Protein AF-A0A318CXA2-F1 (afdb_monomer)

Solvent-accessible surface area (backbone atoms only — not comparable to full-atom values): 4660 Å² total; per-residue (Å²): 131,51,72,41,50,45,75,49,72,50,76,48,73,41,87,89,79,54,34,31,42,40,34,42,32,37,62,83,71,82,50,66,50,76,45,80,37,68,44,68,68,60,48,52,51,52,52,51,46,67,72,72,45,70,56,40,32,37,28,73,71,79,75,41,83,45,72,64,73,80,81,89,76,88,81,132

Radius of gyration: 13.92 Å; Cα contacts (8 Å, |Δi|>4): 127; chains: 1; bounding box: 27×26×46 Å

Foldseek 3Di:
DDKFWFPDKDKDADPVQQKMWIWTQTPVNPGIDIDIGNDPVVRVVVVVCRVPFPGWMADPVVRDIDGDDDPPDDDD

Structure (mmCIF, N/CA/C/O backbone):
data_AF-A0A318CXA2-F1
#
_entry.id   AF-A0A318CXA2-F1
#
loop_
_atom_site.group_PDB
_atom_site.id
_atom_site.type_symbol
_atom_site.label_atom_id
_atom_site.label_alt_id
_atom_site.label_comp_id
_atom_site.label_asym_id
_atom_site.label_entity_id
_atom_site.label_seq_id
_atom_site.pdbx_PDB_ins_code
_atom_site.Cartn_x
_atom_site.Cartn_y
_atom_site.Cartn_z
_atom_site.occupancy
_atom_site.B_iso_or_equiv
_atom_site.auth_seq_id
_atom_site.auth_comp_id
_atom_site.auth_asym_id
_atom_site.auth_atom_id
_atom_site.pdbx_PDB_model_num
ATOM 1 N N . MET A 1 1 ? -1.615 19.324 9.769 1.00 64.94 1 MET A N 1
ATOM 2 C CA . MET A 1 1 ? -1.592 17.874 9.493 1.00 64.94 1 MET A CA 1
ATOM 3 C C . MET A 1 1 ? -3.008 17.445 9.155 1.00 64.94 1 MET A C 1
ATOM 5 O O . MET A 1 1 ? -3.925 17.845 9.866 1.00 64.94 1 MET A O 1
ATOM 9 N N . ALA A 1 2 ? -3.206 16.712 8.063 1.00 84.00 2 ALA A N 1
ATOM 10 C CA . ALA A 1 2 ? -4.528 16.253 7.641 1.00 84.00 2 ALA A CA 1
ATOM 11 C C . ALA A 1 2 ? -4.529 14.721 7.580 1.00 84.00 2 ALA A C 1
ATOM 13 O O . ALA A 1 2 ? -4.162 14.128 6.568 1.00 84.00 2 ALA A O 1
ATOM 14 N N . ILE A 1 3 ? -4.931 14.103 8.695 1.00 88.75 3 ILE A N 1
ATOM 15 C CA . ILE A 1 3 ? -4.984 12.648 8.881 1.00 88.75 3 ILE A CA 1
ATOM 16 C C . ILE A 1 3 ? -6.344 12.121 8.422 1.00 88.75 3 ILE A C 1
ATOM 18 O O . ILE A 1 3 ? -7.378 12.729 8.718 1.00 88.75 3 ILE A O 1
ATOM 22 N N . ARG A 1 4 ? -6.356 11.000 7.699 1.00 89.88 4 ARG A N 1
ATOM 23 C CA . ARG A 1 4 ? -7.570 10.310 7.246 1.00 89.88 4 ARG A CA 1
ATOM 24 C C . ARG A 1 4 ? -7.517 8.831 7.589 1.00 89.88 4 ARG A C 1
ATOM 26 O O . ARG A 1 4 ? -6.464 8.212 7.493 1.00 89.88 4 ARG A O 1
ATOM 33 N N . TYR A 1 5 ? -8.656 8.270 7.978 1.00 92.06 5 TYR A N 1
ATOM 34 C CA . TYR A 1 5 ? -8.789 6.828 8.148 1.00 92.06 5 TYR A CA 1
ATOM 35 C C . TYR A 1 5 ? -8.787 6.127 6.792 1.00 92.06 5 TYR A C 1
ATOM 37 O O . TYR A 1 5 ? -9.355 6.635 5.821 1.00 92.06 5 TYR A O 1
ATOM 45 N N . VAL A 1 6 ? -8.157 4.956 6.758 1.00 92.06 6 VAL A N 1
ATOM 46 C CA . VAL A 1 6 ? -8.131 4.064 5.599 1.00 92.06 6 VAL A CA 1
ATOM 47 C C . VAL A 1 6 ? -9.013 2.859 5.908 1.00 92.06 6 VAL A C 1
ATOM 49 O O . VAL A 1 6 ? -8.747 2.130 6.866 1.00 92.06 6 VAL A O 1
ATOM 52 N N . ASP A 1 7 ? -10.062 2.652 5.118 1.00 92.56 7 ASP A N 1
ATOM 53 C CA . ASP A 1 7 ? -11.008 1.535 5.270 1.00 92.56 7 ASP A CA 1
ATOM 54 C C . ASP A 1 7 ? -10.690 0.351 4.343 1.00 92.56 7 ASP A C 1
ATOM 56 O O . ASP A 1 7 ? -11.086 -0.783 4.612 1.00 92.56 7 ASP A O 1
ATOM 60 N N . GLY A 1 8 ? -9.899 0.587 3.297 1.00 92.69 8 GLY A N 1
ATOM 61 C CA . GLY A 1 8 ? -9.452 -0.435 2.365 1.00 92.69 8 GLY A CA 1
ATOM 62 C C . GLY A 1 8 ? -8.218 -0.015 1.578 1.00 92.69 8 GLY A C 1
ATOM 63 O O . GLY A 1 8 ? -7.825 1.151 1.556 1.00 92.69 8 GLY A O 1
ATOM 64 N N . TYR A 1 9 ? -7.594 -0.983 0.918 1.00 95.19 9 TYR A N 1
ATOM 65 C CA . TYR A 1 9 ? -6.483 -0.732 0.011 1.00 95.19 9 TYR A CA 1
ATOM 66 C C . TYR A 1 9 ? -6.499 -1.727 -1.150 1.00 95.19 9 TYR A C 1
ATOM 68 O O . TYR A 1 9 ? -7.033 -2.832 -1.032 1.00 95.19 9 TYR A O 1
ATOM 76 N N . TRP A 1 10 ? -5.888 -1.333 -2.262 1.00 95.81 10 TRP A N 1
ATOM 77 C CA . TRP A 1 10 ? -5.562 -2.213 -3.379 1.00 95.81 10 TRP A CA 1
ATOM 78 C C . TRP A 1 10 ? -4.066 -2.130 -3.647 1.00 95.81 10 TRP A C 1
ATOM 80 O O . TRP A 1 10 ? -3.469 -1.064 -3.520 1.00 95.81 10 TRP A O 1
ATOM 90 N N . ALA A 1 11 ? -3.455 -3.248 -4.014 1.00 96.44 11 ALA A N 1
ATOM 91 C CA . ALA A 1 11 ? -2.033 -3.309 -4.294 1.00 96.44 11 ALA A CA 1
ATOM 92 C C . ALA A 1 11 ? -1.766 -4.191 -5.508 1.00 96.44 11 ALA A C 1
ATOM 94 O O . ALA A 1 11 ? -2.357 -5.261 -5.653 1.00 96.44 11 ALA A O 1
ATOM 95 N N . GLN A 1 12 ? -0.854 -3.745 -6.361 1.00 97.25 12 GLN A N 1
ATOM 96 C CA . GLN A 1 12 ? -0.435 -4.456 -7.560 1.00 97.25 12 GLN A CA 1
ATOM 97 C C . GLN A 1 12 ? 1.084 -4.410 -7.662 1.00 97.25 12 GLN A C 1
ATOM 99 O O . GLN A 1 12 ? 1.668 -3.351 -7.471 1.00 97.25 12 GLN A O 1
ATOM 104 N N . TRP A 1 13 ? 1.707 -5.533 -8.009 1.00 97.75 13 TRP A N 1
ATOM 105 C CA . TRP A 1 13 ? 3.124 -5.597 -8.355 1.00 97.75 13 TRP A CA 1
ATOM 106 C C . TRP A 1 13 ? 3.281 -5.924 -9.842 1.00 97.75 13 TRP A C 1
ATOM 108 O O . TRP A 1 13 ? 2.663 -6.869 -10.336 1.00 97.75 13 TRP A O 1
ATOM 118 N N . ASP A 1 14 ? 4.092 -5.147 -10.555 1.00 97.31 14 ASP A N 1
ATOM 119 C CA . ASP A 1 14 ? 4.481 -5.408 -11.937 1.00 97.31 14 ASP A CA 1
ATOM 120 C C . ASP A 1 14 ? 5.733 -6.294 -11.955 1.00 97.31 14 ASP A C 1
ATOM 122 O O . ASP A 1 14 ? 6.834 -5.879 -11.586 1.00 97.31 14 ASP A O 1
ATOM 126 N N . LEU A 1 15 ? 5.557 -7.540 -12.395 1.00 94.88 15 LEU A N 1
ATOM 127 C CA . LEU A 1 15 ? 6.632 -8.530 -12.458 1.00 94.88 15 LEU A CA 1
ATOM 128 C C . LEU A 1 15 ? 7.675 -8.231 -13.540 1.00 94.88 15 LEU A C 1
ATOM 130 O O . LEU A 1 15 ? 8.808 -8.681 -13.402 1.00 94.88 15 LEU A O 1
ATOM 134 N N . ASN A 1 16 ? 7.306 -7.503 -14.594 1.00 97.44 16 ASN A N 1
ATOM 135 C CA . ASN A 1 16 ? 8.196 -7.217 -15.718 1.00 97.44 16 ASN A CA 1
ATOM 136 C C . ASN A 1 16 ? 9.050 -5.979 -15.446 1.00 97.44 16 ASN A C 1
ATOM 138 O O . ASN A 1 16 ? 10.223 -5.942 -15.802 1.00 97.44 16 ASN A O 1
ATOM 142 N N . ASN A 1 17 ? 8.446 -4.961 -14.830 1.00 96.88 17 ASN A N 1
ATOM 143 C CA . ASN A 1 17 ? 9.090 -3.668 -14.607 1.00 96.88 17 ASN A CA 1
ATOM 144 C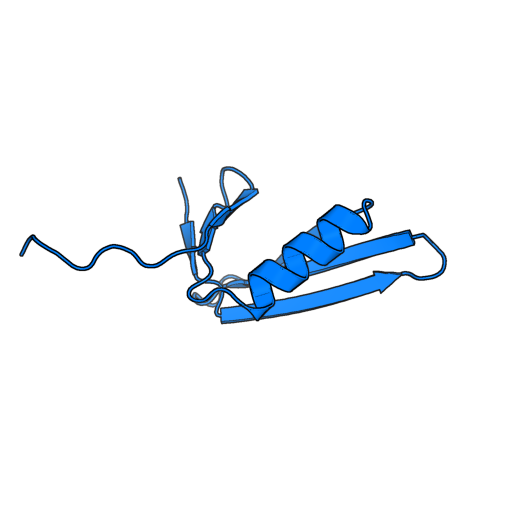 C . ASN A 1 17 ? 9.590 -3.467 -13.169 1.00 96.88 17 ASN A C 1
ATOM 146 O O . ASN A 1 17 ? 10.233 -2.459 -12.888 1.00 96.88 17 ASN A O 1
ATOM 150 N N . HIS A 1 18 ? 9.308 -4.418 -12.274 1.00 95.94 18 HIS A N 1
ATOM 151 C CA . HIS A 1 18 ? 9.773 -4.442 -10.887 1.00 95.94 18 HIS A CA 1
ATOM 152 C C . HIS A 1 18 ? 9.381 -3.208 -10.059 1.00 95.94 18 HIS A C 1
ATOM 154 O O . HIS A 1 18 ? 10.176 -2.707 -9.269 1.00 95.94 18 HIS A O 1
ATOM 160 N N . PHE A 1 19 ? 8.138 -2.750 -10.204 1.00 97.75 19 PHE A N 1
ATOM 161 C CA . PHE A 1 19 ? 7.550 -1.731 -9.335 1.00 97.75 19 PHE A CA 1
ATOM 162 C C . PHE A 1 19 ? 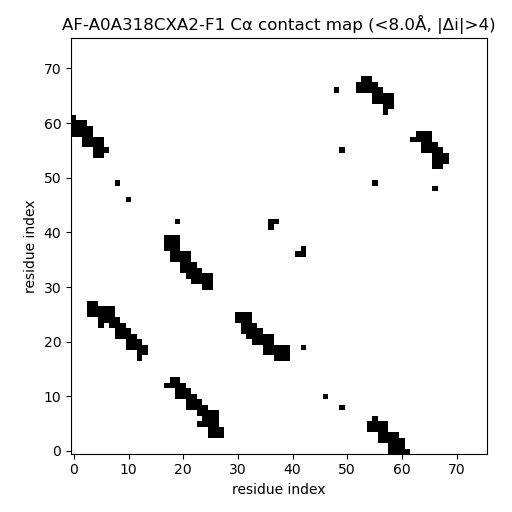6.142 -2.136 -8.900 1.00 97.75 19 PHE A C 1
ATOM 164 O O . PHE A 1 19 ? 5.479 -2.949 -9.545 1.00 97.75 19 PHE A O 1
ATOM 171 N N . GLY A 1 20 ? 5.658 -1.529 -7.824 1.00 97.81 20 GLY A N 1
ATOM 172 C CA . GLY A 1 20 ? 4.304 -1.703 -7.326 1.00 97.81 20 GLY A CA 1
ATOM 173 C C . GLY A 1 20 ? 3.477 -0.428 -7.400 1.00 97.81 20 GLY A C 1
ATOM 174 O O . GLY A 1 20 ? 4.005 0.682 -7.378 1.00 97.81 20 GLY A O 1
ATOM 175 N N . TYR A 1 21 ? 2.162 -0.595 -7.443 1.00 97.56 21 TYR A N 1
ATOM 176 C CA . TYR A 1 21 ? 1.199 0.463 -7.188 1.00 97.56 21 TYR A CA 1
ATOM 177 C C . TYR A 1 21 ? 0.383 0.125 -5.946 1.00 97.56 21 TYR A C 1
ATOM 179 O O . TYR A 1 21 ? -0.082 -1.005 -5.778 1.00 97.56 21 TYR A O 1
ATOM 187 N N . LEU A 1 22 ? 0.201 1.125 -5.092 1.00 96.69 22 LEU A N 1
ATOM 188 C CA . LEU A 1 22 ? -0.642 1.072 -3.909 1.00 96.69 22 LEU A CA 1
ATOM 189 C C . LEU A 1 22 ? -1.755 2.104 -4.043 1.00 96.69 22 LEU A C 1
ATOM 191 O O . LEU A 1 22 ? -1.479 3.262 -4.346 1.00 96.69 22 LEU A O 1
ATOM 195 N N . TRP A 1 23 ? -2.985 1.691 -3.756 1.00 95.88 23 TRP A N 1
ATOM 196 C CA . TRP A 1 23 ? -4.137 2.567 -3.603 1.00 95.88 23 TRP A CA 1
ATOM 197 C C . TRP A 1 23 ? -4.672 2.460 -2.181 1.00 95.88 23 TRP A C 1
ATOM 199 O O . TRP A 1 23 ? -4.993 1.361 -1.733 1.00 95.88 23 TRP A O 1
ATOM 209 N N . LEU A 1 24 ? -4.795 3.586 -1.483 1.00 94.88 24 LEU A N 1
ATOM 210 C CA . LEU A 1 24 ? -5.411 3.674 -0.159 1.00 94.88 24 LEU A CA 1
ATOM 211 C C . LEU A 1 24 ? -6.780 4.335 -0.279 1.00 94.88 24 LEU A C 1
ATOM 213 O O . LEU A 1 24 ? -6.863 5.495 -0.684 1.00 94.88 24 LEU A O 1
ATOM 217 N N . ASN A 1 25 ? -7.840 3.618 0.083 1.00 93.50 25 ASN A N 1
ATOM 218 C CA . ASN A 1 25 ? -9.198 4.149 0.074 1.00 93.50 25 ASN A CA 1
ATOM 219 C C . ASN A 1 25 ? -9.455 4.915 1.367 1.00 93.50 25 ASN A C 1
ATOM 221 O O . ASN A 1 25 ? -9.151 4.440 2.464 1.00 93.50 25 ASN A O 1
ATOM 225 N N . ARG A 1 26 ? -9.985 6.128 1.231 1.00 90.00 26 ARG A N 1
ATOM 226 C CA . ARG A 1 26 ? -10.342 6.945 2.383 1.00 90.00 26 ARG A CA 1
ATOM 227 C C . ARG A 1 26 ? -11.709 6.537 2.908 1.00 90.00 26 ARG A C 1
ATOM 229 O O . ARG A 1 26 ? -12.682 6.539 2.159 1.00 90.00 26 ARG A O 1
ATOM 236 N N . ALA A 1 27 ? -11.797 6.361 4.222 1.00 88.25 27 ALA A N 1
ATOM 237 C CA . ALA A 1 27 ? -13.052 6.052 4.902 1.00 88.25 27 ALA A CA 1
ATOM 238 C C . ALA A 1 27 ? -14.097 7.184 4.818 1.00 88.25 27 ALA A C 1
ATOM 240 O O . ALA A 1 27 ? -15.283 6.952 5.020 1.00 88.25 27 ALA A O 1
ATOM 241 N N . ASP A 1 28 ? -13.672 8.421 4.532 1.00 86.62 28 ASP A N 1
ATOM 242 C CA . ASP A 1 28 ? -14.562 9.583 4.392 1.00 86.62 28 ASP A CA 1
ATOM 243 C C . ASP A 1 28 ? -15.173 9.727 2.986 1.00 86.62 28 ASP A C 1
ATOM 245 O O . ASP A 1 28 ? -15.797 10.744 2.687 1.00 86.62 28 ASP A O 1
ATOM 249 N N . GLY A 1 29 ? -14.971 8.742 2.101 1.00 79.56 29 GLY A N 1
ATOM 250 C CA . GLY A 1 29 ? -15.467 8.772 0.724 1.00 79.56 29 GLY A CA 1
ATOM 251 C C . GLY A 1 29 ? -14.728 9.756 -0.190 1.00 79.56 29 GLY A C 1
ATOM 252 O O . GLY A 1 29 ? -15.112 9.929 -1.345 1.00 79.56 29 GLY A O 1
ATOM 253 N N . GLY A 1 30 ? -13.647 10.38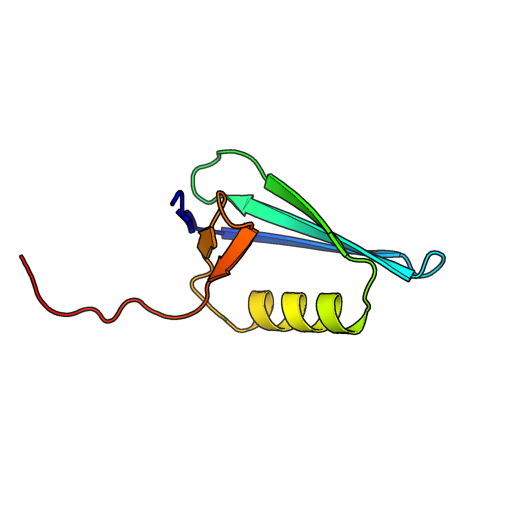9 0.281 1.00 80.38 30 GLY A N 1
ATOM 254 C CA . GLY A 1 30 ? -12.893 11.411 -0.451 1.00 80.38 30 GLY A CA 1
ATOM 255 C C . GLY A 1 30 ? -11.953 10.894 -1.549 1.00 80.38 30 GLY A C 1
ATOM 256 O O . GLY A 1 30 ? -10.961 11.565 -1.844 1.00 80.38 30 GLY A O 1
ATOM 257 N N . GLY A 1 31 ? -12.215 9.711 -2.114 1.00 83.50 31 GLY A N 1
ATOM 258 C CA . GLY A 1 31 ? -11.392 9.067 -3.145 1.00 83.50 31 GLY A CA 1
ATOM 259 C C . GLY A 1 31 ? -10.256 8.193 -2.600 1.00 83.50 31 GLY A C 1
ATOM 260 O O . GLY A 1 31 ? -10.268 7.785 -1.436 1.00 83.50 31 GLY A O 1
ATOM 261 N N . ASN A 1 32 ? -9.278 7.893 -3.462 1.00 87.12 32 ASN A N 1
ATOM 262 C CA . ASN A 1 32 ? -8.114 7.076 -3.127 1.00 87.12 32 ASN A CA 1
ATOM 263 C C . ASN A 1 32 ? -6.789 7.836 -3.295 1.00 87.12 32 ASN A C 1
ATOM 265 O O . ASN A 1 32 ? -6.680 8.775 -4.083 1.00 87.12 32 ASN A O 1
ATOM 269 N N . TYR A 1 33 ? -5.780 7.428 -2.526 1.00 90.75 33 TYR A N 1
ATOM 270 C CA . TYR A 1 33 ? -4.396 7.858 -2.715 1.00 90.75 33 TYR A CA 1
ATOM 271 C C . TYR A 1 33 ? -3.648 6.788 -3.482 1.00 90.75 33 TYR A C 1
ATOM 273 O O . TYR A 1 33 ? -3.594 5.656 -3.015 1.00 90.75 33 TYR A O 1
ATOM 281 N N . GLN A 1 34 ? -3.068 7.148 -4.624 1.00 93.62 34 GLN A N 1
ATOM 282 C CA . GLN A 1 34 ? -2.238 6.251 -5.417 1.00 93.62 34 GLN A CA 1
ATOM 283 C C . GLN A 1 34 ? -0.762 6.597 -5.240 1.00 93.62 34 GLN A C 1
ATOM 285 O O . GLN A 1 34 ? -0.386 7.762 -5.361 1.00 93.62 34 GLN A O 1
ATOM 290 N N . GLN A 1 35 ? 0.069 5.580 -5.027 1.00 94.44 35 GLN A N 1
ATOM 291 C CA . GLN A 1 35 ? 1.520 5.719 -4.994 1.00 94.44 35 GLN A CA 1
ATOM 292 C C . GLN A 1 35 ? 2.191 4.608 -5.798 1.00 94.44 35 GLN A C 1
ATOM 294 O O . GLN A 1 35 ? 1.800 3.443 -5.701 1.00 94.44 35 GLN A O 1
ATOM 299 N N . ARG A 1 36 ? 3.211 4.973 -6.581 1.00 96.50 36 ARG A N 1
ATOM 300 C CA . ARG A 1 36 ? 4.143 4.020 -7.196 1.00 96.50 36 ARG A CA 1
ATOM 301 C C . ARG A 1 36 ? 5.309 3.775 -6.239 1.00 96.50 36 ARG A C 1
ATOM 303 O O . ARG A 1 36 ? 5.841 4.728 -5.679 1.00 96.50 36 ARG A O 1
ATOM 310 N N . ILE A 1 37 ? 5.690 2.516 -6.061 1.00 97.44 37 ILE A N 1
ATOM 311 C CA . ILE A 1 37 ? 6.768 2.086 -5.167 1.00 97.44 37 ILE A CA 1
ATOM 312 C C . ILE A 1 37 ? 7.735 1.234 -5.987 1.00 97.44 37 ILE A C 1
ATOM 314 O O . ILE A 1 37 ? 7.393 0.131 -6.405 1.00 97.44 37 ILE A O 1
ATOM 318 N N . ASP A 1 38 ? 8.936 1.747 -6.234 1.00 97.62 38 ASP A N 1
ATOM 319 C CA . ASP A 1 38 ? 9.941 1.074 -7.069 1.00 97.62 38 ASP A CA 1
ATOM 320 C C . ASP A 1 38 ? 10.844 0.115 -6.272 1.00 97.62 38 ASP A C 1
ATOM 322 O O . ASP A 1 38 ? 11.638 -0.623 -6.848 1.00 97.62 38 ASP A O 1
ATOM 326 N N . ASN A 1 39 ? 10.734 0.107 -4.941 1.00 96.94 39 ASN A N 1
ATOM 327 C CA . ASN A 1 39 ? 11.509 -0.773 -4.077 1.00 96.94 39 ASN A CA 1
ATOM 328 C C . AS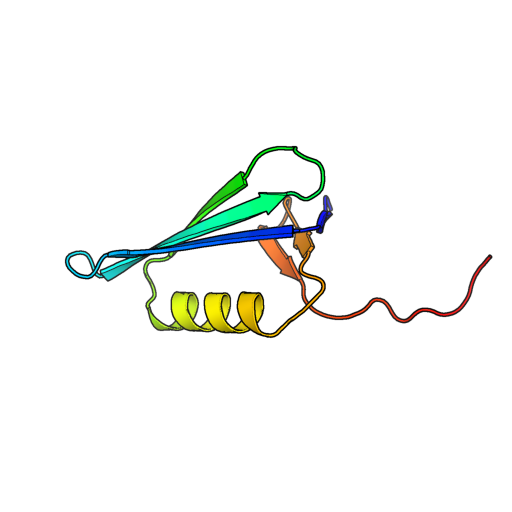N A 1 39 ? 10.667 -1.993 -3.633 1.00 96.94 39 ASN A C 1
ATOM 330 O O . ASN A 1 39 ? 9.669 -1.819 -2.928 1.00 96.94 39 ASN A O 1
ATOM 334 N N . PRO A 1 40 ? 11.055 -3.236 -3.988 1.00 95.94 40 PRO A N 1
ATOM 335 C CA . PRO A 1 40 ? 10.296 -4.435 -3.620 1.00 95.94 40 PRO A CA 1
ATOM 336 C C . PRO A 1 40 ? 10.179 -4.663 -2.107 1.00 95.94 40 PRO A C 1
ATOM 338 O O . PRO A 1 40 ? 9.136 -5.106 -1.625 1.00 95.94 40 PRO A O 1
ATOM 341 N N . GLN A 1 41 ? 11.240 -4.375 -1.348 1.00 96.75 41 GLN A N 1
ATOM 342 C CA . GLN A 1 41 ? 11.258 -4.550 0.106 1.00 96.75 41 GLN A CA 1
ATOM 343 C C . GLN A 1 41 ? 10.351 -3.528 0.793 1.00 96.75 41 GLN A C 1
ATOM 345 O O . GLN A 1 41 ? 9.598 -3.888 1.698 1.00 96.75 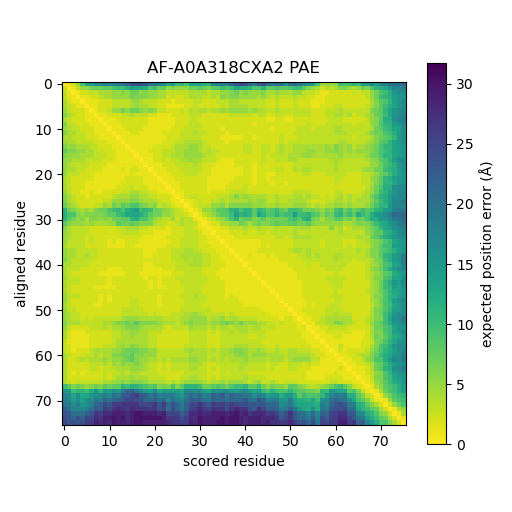41 GLN A O 1
ATOM 350 N N . GLU A 1 42 ? 10.380 -2.277 0.335 1.00 96.25 42 GLU A N 1
ATOM 351 C CA . GLU A 1 42 ? 9.470 -1.228 0.799 1.00 96.25 42 GLU A CA 1
ATOM 352 C C . GLU A 1 42 ? 8.018 -1.609 0.498 1.00 96.25 42 GLU A C 1
ATOM 354 O O . GLU A 1 42 ? 7.174 -1.571 1.392 1.00 96.25 42 GLU A O 1
ATOM 359 N N . PHE A 1 43 ? 7.741 -2.069 -0.727 1.00 96.69 43 PHE A N 1
ATOM 360 C CA . PHE A 1 43 ? 6.409 -2.517 -1.119 1.00 96.69 43 PHE A CA 1
ATOM 361 C C . PHE A 1 43 ? 5.913 -3.651 -0.215 1.00 96.69 43 PHE A C 1
ATOM 363 O O . PHE A 1 43 ? 4.835 -3.536 0.363 1.00 96.69 43 PHE A O 1
ATOM 370 N N . SER A 1 44 ? 6.711 -4.708 -0.023 1.00 96.94 44 SER A N 1
ATOM 371 C CA . SER A 1 44 ? 6.354 -5.819 0.872 1.00 96.94 44 SER A CA 1
ATOM 372 C C . SER A 1 44 ? 6.092 -5.342 2.301 1.00 96.94 44 SER A C 1
ATOM 374 O O . SER A 1 44 ? 5.079 -5.712 2.888 1.00 96.94 44 SER A O 1
ATOM 376 N N . THR A 1 45 ? 6.956 -4.471 2.831 1.00 95.88 45 THR A N 1
ATOM 377 C CA . THR A 1 45 ? 6.815 -3.909 4.183 1.00 95.88 45 THR A CA 1
ATOM 378 C C . THR A 1 45 ? 5.493 -3.159 4.331 1.00 95.88 45 THR A C 1
ATOM 380 O O . THR A 1 45 ? 4.767 -3.364 5.302 1.00 95.88 45 THR A O 1
ATOM 383 N N . ILE A 1 46 ? 5.138 -2.323 3.352 1.00 94.94 46 ILE A N 1
ATOM 384 C CA . ILE A 1 46 ? 3.879 -1.572 3.380 1.00 94.94 46 ILE A CA 1
ATOM 385 C C . ILE A 1 46 ? 2.677 -2.522 3.327 1.00 94.94 46 ILE A C 1
ATOM 387 O O . ILE A 1 46 ? 1.718 -2.335 4.075 1.00 94.94 46 ILE A O 1
ATOM 391 N N . ILE A 1 47 ? 2.716 -3.561 2.491 1.00 95.62 47 ILE A N 1
ATOM 392 C CA . ILE A 1 47 ? 1.631 -4.549 2.422 1.00 95.62 47 ILE A CA 1
ATOM 393 C C . ILE A 1 47 ? 1.472 -5.306 3.740 1.00 95.62 47 ILE A C 1
ATOM 395 O O . ILE A 1 47 ? 0.340 -5.493 4.193 1.00 95.62 47 ILE A O 1
ATOM 399 N N . ASP A 1 48 ? 2.571 -5.692 4.383 1.00 95.75 48 ASP A N 1
ATOM 400 C CA . ASP A 1 48 ? 2.520 -6.359 5.681 1.00 95.75 48 ASP A CA 1
ATOM 401 C C . ASP A 1 48 ? 1.931 -5.445 6.762 1.00 95.75 48 ASP A C 1
ATOM 403 O O . ASP A 1 48 ? 1.068 -5.889 7.525 1.00 95.75 48 ASP A O 1
ATOM 407 N N . LEU A 1 49 ? 2.289 -4.157 6.775 1.00 93.50 49 LEU A N 1
ATOM 408 C CA . LEU A 1 49 ? 1.664 -3.172 7.664 1.00 93.50 49 LEU A CA 1
ATOM 409 C C . LEU A 1 49 ? 0.150 -3.084 7.427 1.00 93.50 49 LEU A C 1
ATOM 411 O O . LEU A 1 49 ? -0.635 -3.205 8.364 1.00 93.50 49 LEU A O 1
ATOM 415 N N . LEU A 1 50 ? -0.287 -2.934 6.174 1.00 93.38 50 LEU A N 1
ATOM 416 C CA . LEU A 1 50 ? -1.708 -2.767 5.837 1.00 93.38 50 LEU A CA 1
ATOM 417 C C . LEU A 1 50 ? -2.564 -4.014 6.122 1.00 93.38 50 LEU A C 1
ATOM 419 O O . LEU A 1 50 ? -3.781 -3.892 6.340 1.00 93.38 50 LEU A O 1
ATOM 423 N N . ARG A 1 51 ? -1.952 -5.205 6.092 1.00 93.75 51 ARG A N 1
ATOM 424 C CA . ARG A 1 51 ? -2.597 -6.488 6.416 1.00 93.75 51 ARG A CA 1
ATOM 425 C C . ARG A 1 51 ? -2.740 -6.713 7.913 1.00 93.75 51 ARG A C 1
ATOM 427 O O . ARG A 1 51 ? -3.790 -7.193 8.330 1.00 93.75 51 ARG A O 1
ATOM 434 N N . ASN A 1 5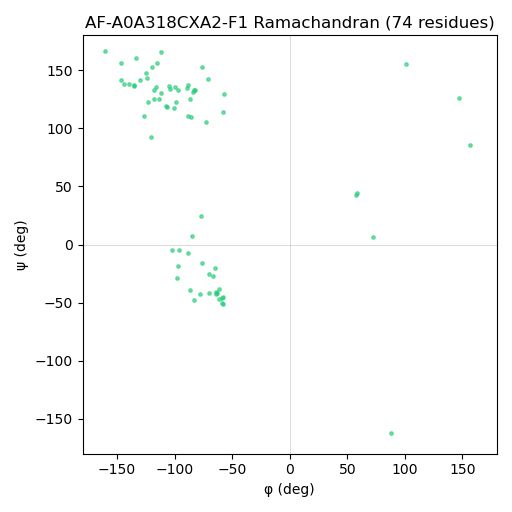2 ? -1.705 -6.393 8.685 1.00 93.69 52 ASN A N 1
ATOM 435 C CA . ASN A 1 52 ? -1.620 -6.799 10.087 1.00 93.69 52 ASN A CA 1
ATOM 436 C C . ASN A 1 52 ? -2.062 -5.703 11.062 1.00 93.69 52 ASN A C 1
ATOM 438 O O . ASN A 1 52 ? -2.592 -6.017 12.124 1.00 93.69 52 ASN A O 1
ATOM 442 N N . GLU A 1 53 ? -1.912 -4.429 10.699 1.00 91.94 53 GLU A N 1
ATOM 443 C CA . GLU A 1 53 ? -2.245 -3.316 11.585 1.00 91.94 53 GLU A CA 1
ATOM 444 C C . GLU A 1 53 ? -3.644 -2.764 11.298 1.00 91.94 53 GLU A C 1
ATOM 446 O O . GLU A 1 53 ? -4.026 -2.495 10.153 1.00 91.94 53 GLU A O 1
ATOM 451 N N . LYS A 1 54 ? -4.419 -2.562 12.368 1.00 88.62 54 LYS A N 1
ATOM 452 C CA . LYS A 1 54 ? -5.694 -1.835 12.355 1.00 88.62 54 LYS A CA 1
ATOM 453 C C . LYS A 1 54 ? -5.842 -1.044 13.667 1.00 88.62 54 LYS A C 1
ATOM 455 O O . LYS A 1 54 ? -5.570 -1.600 14.729 1.00 88.62 54 LYS A O 1
ATOM 460 N N . PRO A 1 55 ? -6.331 0.210 13.635 1.00 89.62 55 PRO A N 1
ATOM 461 C CA . PRO A 1 55 ? -6.727 0.979 12.451 1.00 89.62 55 PRO A CA 1
ATOM 462 C C . PRO A 1 55 ? -5.519 1.523 11.669 1.00 89.62 55 PRO A C 1
ATOM 464 O O . PRO A 1 55 ? -4.469 1.794 12.244 1.00 89.62 55 PRO A O 1
ATOM 467 N N . ILE A 1 56 ? -5.697 1.731 10.360 1.00 92.25 56 ILE A N 1
ATOM 468 C CA . ILE A 1 56 ? -4.725 2.438 9.515 1.00 92.25 56 ILE A CA 1
ATOM 469 C C . ILE A 1 56 ? -5.182 3.882 9.328 1.00 92.25 56 ILE A C 1
ATOM 471 O O . ILE A 1 56 ? -6.352 4.153 9.035 1.00 92.25 56 ILE A O 1
ATOM 475 N N . ARG A 1 57 ? -4.239 4.811 9.465 1.00 92.50 57 ARG A N 1
ATOM 476 C CA . ARG A 1 57 ? -4.430 6.234 9.190 1.00 92.50 57 ARG A CA 1
ATOM 477 C C . ARG A 1 57 ? -3.381 6.708 8.188 1.00 92.50 57 ARG A C 1
ATOM 479 O O . ARG A 1 57 ? -2.261 6.210 8.178 1.00 92.50 57 ARG A O 1
ATOM 486 N N . PHE A 1 58 ? -3.741 7.674 7.357 1.00 91.25 58 PHE A N 1
ATOM 487 C CA . PHE A 1 58 ? -2.857 8.272 6.366 1.00 91.25 58 PHE A CA 1
ATOM 488 C C . PHE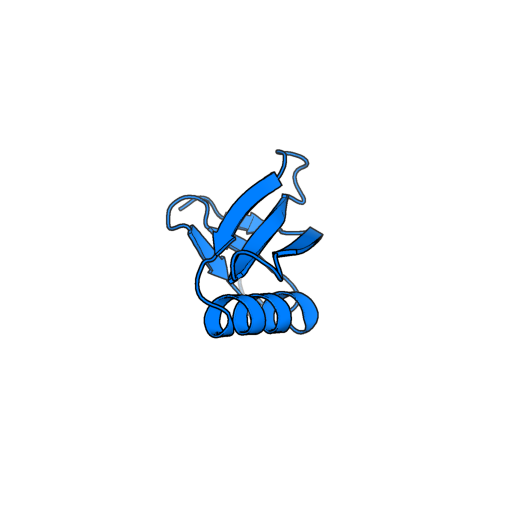 A 1 58 ? -2.775 9.783 6.580 1.00 91.25 58 PHE A C 1
ATOM 490 O O . PHE A 1 58 ? -3.799 10.472 6.580 1.00 91.25 58 PHE A O 1
ATOM 497 N N . ASP A 1 59 ? -1.565 10.298 6.791 1.00 91.88 59 ASP A N 1
ATOM 498 C CA . ASP A 1 59 ? -1.295 11.733 6.818 1.00 91.88 59 ASP A CA 1
ATOM 499 C C . ASP A 1 59 ? -1.046 12.2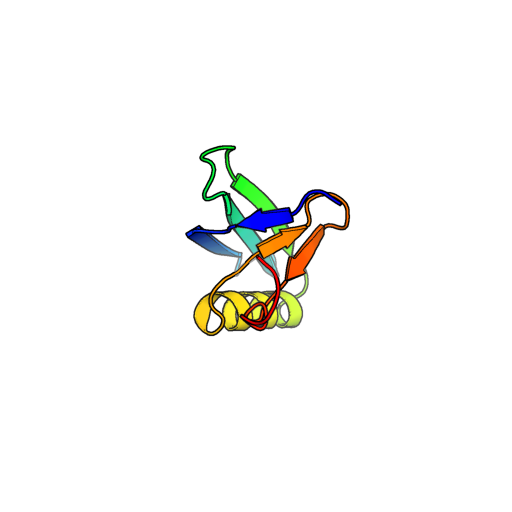38 5.401 1.00 91.88 59 ASP A C 1
ATOM 501 O O . ASP A 1 59 ? -0.011 11.985 4.791 1.00 91.88 59 ASP A O 1
ATOM 505 N N . THR A 1 60 ? -2.001 13.007 4.903 1.00 87.12 60 THR A N 1
ATOM 506 C CA . THR A 1 60 ? -2.006 13.534 3.535 1.00 87.12 60 THR A CA 1
ATOM 507 C C . THR A 1 60 ? -1.046 14.702 3.339 1.00 87.12 60 THR A C 1
ATOM 509 O O . THR A 1 60 ? -0.744 15.063 2.205 1.00 87.12 60 THR A O 1
ATOM 512 N N . THR A 1 61 ? -0.579 15.317 4.430 1.00 87.75 61 THR A N 1
ATOM 513 C CA . THR A 1 61 ? 0.380 16.426 4.367 1.00 87.75 61 THR A CA 1
ATOM 514 C C . THR A 1 61 ? 1.804 15.895 4.246 1.00 87.75 61 THR A C 1
ATOM 516 O O . THR A 1 61 ? 2.556 16.360 3.395 1.00 87.75 61 THR A O 1
ATOM 519 N N . GLY A 1 62 ? 2.165 14.922 5.086 1.00 88.69 62 GLY A N 1
ATOM 520 C CA . GLY A 1 62 ? 3.503 14.332 5.116 1.00 88.69 62 GLY A CA 1
ATOM 521 C C . GLY A 1 62 ? 3.665 13.033 4.326 1.00 88.69 62 GLY A C 1
ATOM 522 O O . GLY A 1 62 ? 4.779 12.541 4.230 1.00 88.69 62 GLY A O 1
ATOM 523 N N . TRP A 1 63 ? 2.584 12.484 3.761 1.00 89.81 63 TRP A N 1
ATOM 524 C CA . TRP A 1 63 ? 2.576 11.180 3.081 1.00 89.81 63 TRP A CA 1
ATOM 525 C C . TRP A 1 63 ? 3.025 10.024 3.985 1.00 89.81 63 TRP A C 1
ATOM 527 O O . TRP A 1 63 ? 3.783 9.144 3.583 1.00 89.81 63 TRP A O 1
ATOM 537 N N . HIS A 1 64 ? 2.518 10.006 5.219 1.00 91.56 64 HIS A N 1
ATOM 538 C CA . HIS A 1 64 ? 2.853 8.980 6.206 1.00 91.56 64 HIS A CA 1
ATOM 539 C C . HIS A 1 64 ? 1.711 7.978 6.397 1.00 91.56 64 HIS A C 1
ATOM 541 O O . HIS A 1 64 ? 0.554 8.371 6.561 1.00 91.56 64 HIS A O 1
ATOM 547 N N . ILE A 1 65 ? 2.046 6.687 6.465 1.00 91.56 65 ILE A N 1
ATOM 548 C CA . ILE A 1 65 ? 1.153 5.650 6.996 1.00 91.56 65 ILE A CA 1
ATOM 549 C C . ILE A 1 65 ? 1.365 5.587 8.508 1.00 91.56 65 ILE A C 1
ATOM 551 O O . ILE A 1 65 ? 2.486 5.418 8.983 1.00 91.56 65 ILE A O 1
ATOM 555 N N . LEU A 1 66 ? 0.281 5.733 9.261 1.00 92.00 66 LEU A N 1
ATOM 556 C CA . LEU A 1 66 ? 0.275 5.732 10.717 1.00 92.00 66 LEU A CA 1
ATOM 557 C C . LEU A 1 66 ? -0.488 4.501 11.212 1.00 92.00 66 LEU A C 1
ATOM 559 O O . LEU A 1 66 ? -1.652 4.290 10.854 1.00 92.00 66 LEU A O 1
ATOM 563 N N . ILE A 1 67 ? 0.177 3.716 12.057 1.00 90.62 67 ILE A N 1
ATOM 564 C CA . ILE A 1 67 ? -0.353 2.514 12.709 1.00 90.62 67 ILE A CA 1
ATOM 565 C C . ILE A 1 67 ? -0.510 2.750 14.215 1.00 90.62 67 ILE A C 1
ATOM 567 O O . ILE A 1 67 ? 0.031 3.712 14.765 1.00 90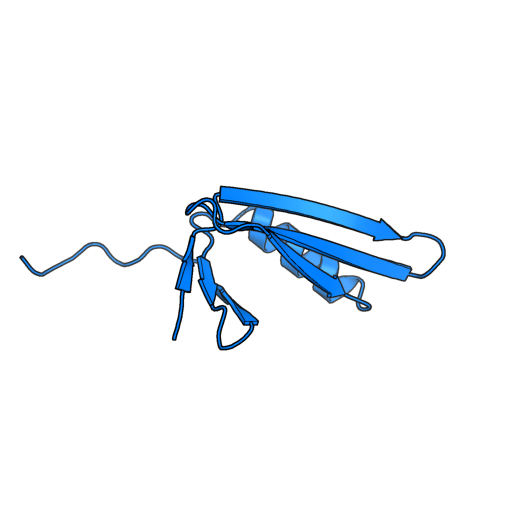.62 67 ILE A O 1
ATOM 571 N N . GLY A 1 68 ? -1.247 1.870 14.886 1.00 79.25 68 GLY A N 1
ATOM 572 C CA . GLY A 1 68 ? -1.423 1.902 16.335 1.00 79.25 68 GLY A CA 1
ATOM 573 C C . GLY A 1 68 ? -2.752 2.499 16.798 1.00 79.25 68 GLY A C 1
ATOM 574 O O . GLY A 1 68 ? -3.402 3.295 16.112 1.00 79.25 68 GLY A O 1
ATOM 575 N N . ARG A 1 69 ? -3.153 2.079 17.998 1.00 63.06 69 ARG A N 1
ATOM 576 C CA . ARG A 1 69 ? -4.367 2.508 18.697 1.00 63.06 69 ARG A CA 1
ATOM 577 C C . ARG A 1 69 ? -4.076 3.826 19.414 1.00 63.06 69 ARG A C 1
ATOM 579 O O . ARG A 1 69 ? -3.059 3.929 20.094 1.00 63.06 69 ARG A O 1
ATOM 586 N N . GLU A 1 70 ? -4.946 4.826 19.287 1.00 59.81 70 GLU A N 1
ATOM 587 C CA . GLU A 1 70 ? -4.928 5.922 20.264 1.00 59.81 70 GLU A CA 1
ATOM 588 C C . GLU A 1 70 ? -5.132 5.305 21.655 1.00 59.81 70 GLU A C 1
ATOM 590 O O . GLU A 1 70 ? -6.044 4.481 21.807 1.00 59.81 70 GLU A O 1
ATOM 595 N N . PRO A 1 71 ? -4.290 5.611 22.658 1.00 53.53 71 PRO A N 1
ATOM 596 C CA . PRO A 1 71 ? -4.630 5.261 24.023 1.00 53.53 71 PRO A CA 1
ATOM 597 C C . PRO A 1 71 ? -5.966 5.939 24.341 1.00 53.53 71 PRO A C 1
ATOM 599 O O . PRO A 1 71 ? -6.085 7.159 24.326 1.00 53.53 71 PRO A O 1
ATOM 602 N N . VAL A 1 72 ? -6.999 5.131 24.560 1.00 56.62 72 VAL A N 1
ATOM 603 C CA . VAL A 1 72 ? -8.256 5.599 25.142 1.00 56.62 72 VAL A CA 1
ATOM 604 C C . VAL A 1 72 ? -7.996 5.865 26.626 1.00 56.62 72 VAL A C 1
ATOM 606 O O . VAL A 1 72 ? -7.850 4.915 27.392 1.00 56.62 72 VAL A O 1
ATOM 609 N N . GLY A 1 73 ? -7.906 7.147 26.998 1.00 49.16 73 GLY A N 1
ATOM 610 C CA . GLY A 1 73 ? -7.869 7.660 28.379 1.00 49.16 73 GLY A CA 1
ATOM 611 C C . GLY A 1 73 ? -6.997 8.922 28.497 1.00 49.16 73 GLY A C 1
ATOM 612 O O . GLY A 1 73 ? -5.853 8.894 28.059 1.00 49.16 73 GLY A O 1
ATOM 613 N N . GLU A 1 74 ? -7.431 10.067 29.032 1.00 48.06 74 GLU A N 1
ATOM 614 C CA . GLU A 1 74 ? -8.665 10.461 29.732 1.00 48.06 74 GLU A CA 1
ATOM 615 C C . GLU A 1 74 ? -8.983 11.931 29.389 1.00 48.06 74 GLU A C 1
ATOM 617 O O . GLU A 1 74 ? -8.066 12.748 29.298 1.00 48.06 74 GLU A O 1
ATOM 622 N N . GLY A 1 75 ? -10.261 12.276 29.213 1.00 51.09 75 GLY A N 1
ATOM 623 C CA . GLY A 1 75 ? -10.687 13.663 29.016 1.00 51.09 75 GLY A CA 1
ATOM 624 C C . GLY A 1 75 ? -12.022 13.771 28.295 1.00 51.09 75 GLY A C 1
ATOM 625 O O . GLY A 1 75 ? -12.055 13.902 27.072 1.00 51.09 75 GLY A O 1
ATOM 626 N N . GLU A 1 76 ? -13.100 13.687 29.073 1.00 35.72 76 GLU A N 1
ATOM 627 C CA . GLU A 1 76 ? -14.304 14.484 28.806 1.00 35.72 76 GLU A CA 1
ATOM 628 C C . GLU A 1 76 ? -13.961 15.980 28.711 1.00 35.72 76 GLU A C 1
ATOM 630 O O . GLU A 1 76 ? -13.012 16.417 29.407 1.00 35.72 76 GLU A O 1
#

Mean predicted aligned error: 5.61 Å

Nearest PDB structures (foldseek):
  8etu-assembly1_U  TM=4.497E-01  e=2.102E-01  Saccharomyces cerevisiae S288C
  8oo7-assembly1_D  TM=4.423E-01  e=3.711E-01  Thermochaetoides thermophila
  6gen-assembly1_U  TM=4.513E-01  e=7.768E-01  Saccharomyces cerevisiae S288C
  5oun-assembly1_A  TM=4.302E-01  e=2.287E+00  Saccharomyces cerevisiae
  5ztm-assembly1_B  TM=3.865E-01  e=2.041E+00  Drosophila melanogaster

Secondary structure (DSSP, 8-state):
--EEEEEEEEEEEETTTTEEEEEEEETTS--EEEEEE--HHHHHHHHHHHHH-SSEEEETTTTEEE-S--------

pLDDT: mean 88.04, std 13.64, range [35.72, 97.81]

Sequence (76 aa):
MAIRYVDGYWAQWDLNNHFGYLWLNRADGGGNYQQRIDNPQEFSTIIDLLRNEKPIRFDTTGWHILIGREPVGEGE